Protein AF-A0A7S2GXS0-F1 (afdb_monomer_lite)

Secondary structure (DSSP, 8-state):
--HHHHHHHHHHHHHHHHHHHH--S----GGGPPPPHHHHHHHHHHHS-----SHHHHHHHHHHHHHHHHHHHIIIIIHHHHHTT-SEEEEEHHHHHHH-TT--HHHHHHHHHHTT-EEEEEEETTTTEEEEEEE-

Radius of gyration: 22.71 Å; chains: 1; bounding box: 66×36×50 Å

pLDDT: mean 73.05, std 16.82, range [44.81, 92.56]

Structure (mmCIF, N/CA/C/O backbone):
data_AF-A0A7S2GXS0-F1
#
_entry.id   AF-A0A7S2GXS0-F1
#
loop_
_atom_site.group_PDB
_atom_site.id
_atom_site.type_symbol
_atom_site.label_atom_id
_atom_site.label_alt_id
_atom_site.label_comp_id
_atom_site.label_asym_id
_atom_site.label_entity_id
_atom_site.label_seq_id
_atom_site.pdbx_PDB_ins_code
_atom_site.Cartn_x
_atom_site.Cartn_y
_atom_site.Cartn_z
_atom_site.occupancy
_atom_site.B_iso_or_equiv
_atom_site.auth_seq_id
_atom_site.auth_comp_id
_atom_site.auth_asym_id
_atom_site.auth_atom_id
_atom_site.pdbx_PDB_model_num
ATOM 1 N N . MET A 1 1 ? 45.671 -7.787 -20.077 1.00 49.06 1 MET A N 1
ATOM 2 C CA . MET A 1 1 ? 46.077 -6.753 -19.098 1.00 49.06 1 MET A CA 1
ATOM 3 C C . MET A 1 1 ? 45.433 -5.426 -19.503 1.00 49.06 1 MET A C 1
ATOM 5 O O . MET A 1 1 ? 45.945 -4.773 -20.391 1.00 49.06 1 MET A O 1
ATOM 9 N N 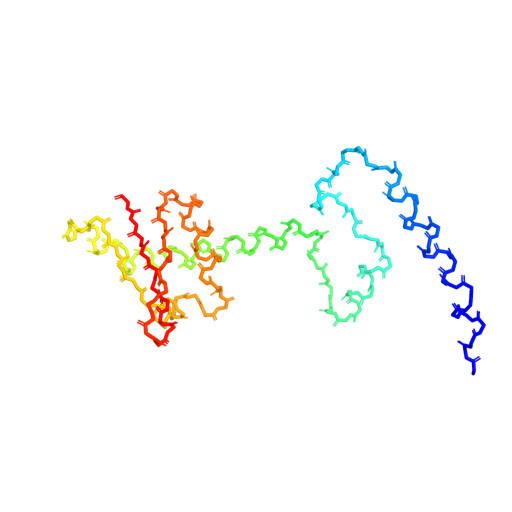. ASN A 1 2 ? 44.297 -5.048 -18.902 1.00 52.25 2 ASN A N 1
ATOM 10 C CA . ASN A 1 2 ? 43.536 -3.821 -19.225 1.00 52.25 2 ASN A CA 1
ATOM 11 C C . ASN A 1 2 ? 43.750 -2.731 -18.157 1.00 52.25 2 ASN A C 1
ATOM 13 O O . ASN A 1 2 ? 42.796 -2.235 -17.564 1.00 52.25 2 ASN A O 1
ATOM 17 N N . ARG A 1 3 ? 45.009 -2.407 -17.837 1.00 52.06 3 ARG A N 1
ATOM 18 C CA . ARG A 1 3 ? 45.338 -1.344 -16.864 1.00 52.06 3 ARG A CA 1
ATOM 19 C C . ARG A 1 3 ? 45.400 0.049 -17.501 1.00 52.06 3 ARG A C 1
ATOM 21 O O . ARG A 1 3 ? 45.191 1.039 -16.805 1.00 52.06 3 ARG A O 1
ATOM 28 N N . ASP A 1 4 ? 45.610 0.124 -18.812 1.00 52.75 4 ASP A N 1
ATOM 29 C CA . ASP A 1 4 ? 45.684 1.404 -19.523 1.00 52.75 4 ASP A CA 1
ATOM 30 C C . ASP A 1 4 ? 44.297 1.994 -19.817 1.00 52.75 4 ASP A C 1
ATOM 32 O O . ASP A 1 4 ? 44.103 3.205 -19.723 1.00 52.75 4 ASP A O 1
ATOM 36 N N . LEU A 1 5 ? 43.288 1.141 -20.039 1.00 52.50 5 LEU A N 1
ATOM 37 C CA . LEU A 1 5 ? 41.898 1.570 -20.245 1.00 52.50 5 LEU A CA 1
ATOM 38 C C . LEU A 1 5 ? 41.291 2.216 -18.989 1.00 52.50 5 LEU A C 1
ATOM 40 O O . LEU A 1 5 ? 40.592 3.223 -19.081 1.00 52.50 5 LEU A O 1
ATOM 44 N N . THR A 1 6 ? 41.593 1.694 -17.799 1.00 54.91 6 THR A N 1
ATOM 45 C CA . THR A 1 6 ? 41.134 2.284 -16.531 1.00 54.91 6 THR A CA 1
ATOM 46 C C . THR A 1 6 ? 41.828 3.610 -16.219 1.00 54.91 6 THR A C 1
ATOM 48 O O . THR A 1 6 ? 41.183 4.508 -15.681 1.00 54.91 6 THR A O 1
ATOM 51 N N . ARG A 1 7 ? 43.096 3.795 -16.618 1.00 55.28 7 ARG A N 1
ATOM 52 C CA . ARG A 1 7 ? 43.809 5.077 -16.462 1.00 55.28 7 ARG A CA 1
ATOM 53 C C . ARG A 1 7 ? 43.232 6.202 -17.326 1.00 55.28 7 ARG A C 1
ATOM 55 O O . ARG A 1 7 ? 43.244 7.347 -16.884 1.00 55.28 7 ARG A O 1
ATOM 62 N N . ALA A 1 8 ? 42.692 5.886 -18.502 1.00 58.59 8 ALA A N 1
ATOM 63 C CA . ALA A 1 8 ? 42.067 6.873 -19.385 1.00 58.59 8 ALA A CA 1
ATOM 64 C C . ALA A 1 8 ? 40.623 7.240 -18.977 1.00 58.59 8 ALA A C 1
ATOM 66 O O . ALA A 1 8 ? 40.186 8.370 -19.188 1.00 58.59 8 ALA A O 1
ATOM 67 N N . LEU A 1 9 ? 39.879 6.309 -18.368 1.00 55.28 9 LEU A N 1
ATOM 68 C CA . LEU A 1 9 ? 38.458 6.499 -18.033 1.00 55.28 9 LEU A CA 1
ATOM 69 C C . LEU A 1 9 ? 38.219 7.341 -16.769 1.00 55.28 9 LEU A C 1
ATOM 71 O O . LEU A 1 9 ? 37.225 8.065 -16.686 1.00 55.28 9 LEU A O 1
ATOM 75 N N . ILE A 1 10 ? 39.122 7.276 -15.788 1.00 57.91 10 ILE A N 1
ATOM 76 C CA . ILE A 1 10 ? 38.951 7.957 -14.493 1.00 57.91 10 ILE A CA 1
ATOM 77 C C . ILE A 1 10 ? 38.952 9.499 -14.631 1.00 57.91 10 ILE A C 1
ATOM 79 O O . ILE A 1 10 ? 38.071 10.141 -14.048 1.00 57.91 10 ILE A O 1
ATOM 83 N N . PRO A 1 11 ? 39.843 10.128 -15.427 1.00 59.41 11 PRO A N 1
ATOM 84 C CA . PRO A 1 11 ? 39.815 11.578 -15.634 1.00 59.41 11 PRO A CA 1
ATOM 85 C C . PRO A 1 11 ? 38.573 12.063 -16.401 1.00 59.41 11 PRO A C 1
ATOM 87 O O . PRO A 1 11 ? 38.018 13.110 -16.062 1.00 59.41 11 PRO A O 1
ATOM 90 N N . LEU A 1 12 ? 38.092 11.287 -17.382 1.00 56.69 12 LEU A N 1
ATOM 91 C CA . LEU A 1 12 ? 36.915 11.629 -18.196 1.00 56.69 12 LEU A CA 1
ATOM 92 C C . LEU A 1 12 ? 35.619 11.616 -17.375 1.00 56.69 12 LEU A C 1
ATOM 94 O O . LEU A 1 12 ? 34.811 12.541 -17.470 1.00 56.69 12 LEU A O 1
ATOM 98 N N . LEU A 1 13 ? 35.447 10.616 -16.506 1.00 57.03 13 LEU A N 1
ATOM 99 C CA . LEU A 1 13 ? 34.309 10.554 -15.583 1.00 57.03 13 LEU A CA 1
ATOM 100 C C . LEU A 1 13 ? 34.337 11.705 -14.566 1.00 57.03 13 LEU A C 1
ATOM 102 O O . LEU A 1 13 ? 33.290 12.267 -14.237 1.00 57.03 13 LEU A O 1
ATOM 106 N N . SER A 1 14 ? 35.530 12.102 -14.112 1.00 57.53 14 SER A N 1
ATOM 107 C CA . SER A 1 14 ? 35.706 13.221 -13.181 1.00 57.53 14 SER A CA 1
ATOM 108 C C . SER A 1 14 ? 35.374 14.576 -13.823 1.00 57.53 14 SER A C 1
ATOM 110 O O . SER A 1 14 ? 34.633 15.376 -13.242 1.00 57.53 14 SER A O 1
ATOM 112 N N . GLN A 1 15 ? 35.824 14.817 -15.061 1.00 57.16 15 GLN A N 1
ATOM 113 C CA . GLN A 1 15 ? 35.466 16.027 -15.811 1.00 57.16 15 GLN A CA 1
ATOM 114 C C . GLN A 1 15 ? 33.964 16.102 -16.103 1.00 57.16 15 GLN A C 1
ATOM 116 O O . GLN A 1 15 ? 33.360 17.160 -15.914 1.00 57.16 15 GLN A O 1
ATOM 121 N N . HIS A 1 16 ? 33.333 14.987 -16.481 1.00 51.91 16 HIS A N 1
ATOM 122 C CA . HIS A 1 16 ? 31.896 14.964 -16.751 1.00 51.91 16 HIS A CA 1
ATOM 123 C C . HIS A 1 16 ? 31.067 15.236 -15.481 1.00 51.91 16 HIS A C 1
ATOM 125 O O . HIS A 1 16 ? 30.096 15.993 -15.519 1.00 51.91 16 HIS A O 1
ATOM 131 N N . GLN A 1 17 ? 31.481 14.717 -14.317 1.00 57.34 17 GLN A N 1
ATOM 132 C CA . GLN A 1 17 ? 30.812 15.028 -13.046 1.00 57.34 17 GLN A CA 1
ATOM 133 C C . GLN A 1 17 ? 30.994 16.485 -12.594 1.00 57.34 17 GLN A C 1
ATOM 135 O O . GLN A 1 17 ? 30.077 17.065 -12.004 1.00 57.34 17 GLN A O 1
ATOM 140 N N . LEU A 1 18 ? 32.137 17.112 -12.887 1.00 54.69 18 LEU A N 1
ATOM 141 C CA . LEU A 1 18 ? 32.364 18.530 -12.585 1.00 54.69 18 LEU A CA 1
ATOM 142 C C . LEU A 1 18 ? 31.510 19.462 -13.458 1.00 54.69 18 LEU A C 1
ATOM 144 O O . LEU A 1 18 ? 30.992 20.462 -12.952 1.00 54.69 18 LEU A O 1
ATOM 148 N N . VAL A 1 19 ? 31.295 19.116 -14.732 1.00 55.06 19 VAL A N 1
ATOM 149 C CA . VAL A 1 19 ? 30.372 19.844 -15.623 1.00 55.06 19 VAL A CA 1
ATOM 150 C C . VAL A 1 19 ? 28.928 19.742 -15.119 1.00 55.06 19 VAL A C 1
ATOM 152 O O . VAL A 1 19 ? 28.224 20.752 -15.059 1.00 55.06 19 VAL A O 1
ATOM 155 N N . LEU A 1 20 ? 28.508 18.559 -14.661 1.00 51.31 20 LEU A N 1
ATOM 156 C CA . LEU A 1 20 ? 27.174 18.351 -14.086 1.00 51.31 20 LEU A CA 1
ATOM 157 C C . LEU A 1 20 ? 26.981 19.090 -12.750 1.00 51.31 20 LEU A C 1
ATOM 159 O O . LEU A 1 20 ? 25.889 19.574 -12.465 1.00 51.31 20 LEU A O 1
ATOM 163 N N . ARG A 1 21 ? 28.040 19.258 -11.945 1.00 50.53 21 ARG A N 1
ATOM 164 C CA . ARG A 1 21 ? 27.972 19.994 -10.669 1.00 50.53 21 ARG A CA 1
ATOM 165 C C . ARG A 1 21 ? 27.937 21.516 -10.818 1.00 50.53 21 ARG A C 1
ATOM 167 O O . ARG A 1 21 ? 27.342 22.177 -9.966 1.00 50.53 21 ARG A O 1
ATOM 174 N N . LYS A 1 22 ? 28.533 22.087 -11.874 1.00 48.91 22 LYS A N 1
ATOM 175 C CA . LYS A 1 22 ? 28.487 23.543 -12.125 1.00 48.91 22 LYS A CA 1
ATOM 176 C C . LYS A 1 22 ? 27.156 24.022 -12.711 1.00 48.91 22 LYS A C 1
ATOM 178 O O . LYS A 1 22 ? 26.831 25.196 -12.571 1.00 48.91 22 LYS A O 1
ATOM 183 N N . ARG A 1 23 ? 26.335 23.133 -13.279 1.00 46.22 23 ARG A N 1
ATOM 184 C CA . ARG A 1 23 ? 24.963 23.446 -13.718 1.00 46.22 23 ARG A CA 1
ATOM 185 C C . ARG A 1 23 ? 23.931 23.152 -12.623 1.00 46.22 23 ARG A C 1
ATOM 187 O O . ARG A 1 23 ? 22.935 22.477 -12.841 1.00 46.22 23 ARG A O 1
ATOM 194 N N . LYS A 1 24 ? 24.137 23.709 -11.425 1.00 46.22 24 LYS A N 1
ATOM 195 C CA . LYS A 1 24 ? 23.057 23.881 -10.440 1.00 46.22 24 LYS A CA 1
ATOM 196 C C . LYS A 1 24 ? 22.161 25.046 -10.873 1.00 46.22 24 LYS A C 1
ATOM 198 O O . LYS A 1 24 ? 22.271 26.144 -10.342 1.00 46.22 24 LYS A O 1
ATOM 203 N N . ARG A 1 25 ? 21.276 24.811 -11.838 1.00 46.84 25 ARG A N 1
ATOM 204 C CA . ARG A 1 25 ? 20.004 25.536 -11.992 1.00 46.84 25 ARG A CA 1
ATOM 205 C C . ARG A 1 25 ? 19.086 24.663 -12.840 1.00 46.84 25 ARG A C 1
ATOM 207 O O . ARG A 1 25 ? 19.509 24.195 -13.889 1.00 46.84 25 ARG A O 1
ATOM 214 N N . SER A 1 26 ? 17.886 24.436 -12.305 1.00 45.09 26 SER A N 1
ATOM 215 C CA . SER A 1 26 ? 16.807 23.567 -12.800 1.00 45.09 26 SER A CA 1
ATOM 216 C C . SER A 1 26 ? 17.199 22.104 -13.013 1.00 45.09 26 SER A C 1
ATOM 218 O O . SER A 1 26 ? 17.754 21.744 -14.043 1.00 45.09 26 SER A O 1
ATOM 220 N N . VAL A 1 27 ? 16.857 21.261 -12.036 1.00 47.91 27 VAL A N 1
ATOM 221 C CA . VAL A 1 27 ? 16.670 19.819 -12.240 1.00 47.91 27 VAL A CA 1
ATOM 222 C C . VAL A 1 27 ? 15.535 19.669 -13.260 1.00 47.91 27 VAL A C 1
ATOM 224 O O . VAL A 1 27 ? 14.416 20.064 -12.932 1.00 47.91 27 VAL A O 1
ATOM 227 N N . PRO A 1 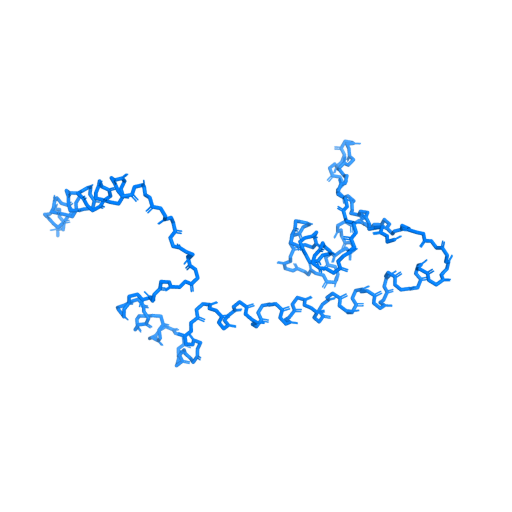28 ? 15.778 19.174 -14.487 1.00 44.81 28 PRO A N 1
ATOM 228 C CA . PRO A 1 28 ? 14.696 18.695 -15.323 1.00 44.81 28 PRO A CA 1
ATOM 229 C C . PRO A 1 28 ? 14.196 17.393 -14.703 1.00 44.81 28 PRO A C 1
ATOM 231 O O . PRO A 1 28 ? 14.985 16.573 -14.226 1.00 44.81 28 PRO A O 1
ATOM 234 N N . ASP A 1 29 ? 12.882 17.251 -14.683 1.00 48.47 29 ASP A N 1
ATOM 235 C CA . ASP A 1 29 ? 12.163 16.068 -14.244 1.00 48.47 29 ASP A CA 1
ATOM 236 C C . ASP A 1 29 ? 12.822 14.797 -14.814 1.00 48.47 29 ASP A C 1
ATOM 238 O O . ASP A 1 29 ? 12.958 14.635 -16.029 1.00 48.47 29 ASP A O 1
ATOM 242 N N . ALA A 1 30 ? 13.287 13.899 -13.942 1.00 53.03 30 ALA A N 1
ATOM 243 C CA . ALA A 1 30 ? 14.000 12.681 -14.341 1.00 53.03 30 ALA A CA 1
ATOM 244 C C . ALA A 1 30 ? 13.143 11.753 -15.232 1.00 53.03 30 ALA A C 1
ATOM 246 O O . ALA A 1 30 ? 13.663 10.811 -15.826 1.00 53.03 30 ALA A O 1
ATOM 247 N N . ALA A 1 31 ? 11.843 12.037 -15.349 1.00 52.12 31 ALA A N 1
ATOM 248 C CA . ALA A 1 31 ? 10.892 11.356 -16.214 1.00 52.12 31 ALA A CA 1
ATOM 249 C C . ALA A 1 31 ? 10.998 11.720 -17.711 1.00 52.12 31 ALA A C 1
ATOM 251 O O . ALA A 1 31 ? 10.418 11.011 -18.531 1.00 52.12 31 ALA A O 1
ATOM 252 N N . SER A 1 32 ? 11.711 12.791 -18.091 1.00 48.88 32 SER A N 1
ATOM 253 C CA . SER A 1 32 ? 11.750 13.286 -19.480 1.00 48.88 32 SER A CA 1
ATOM 254 C C . SER A 1 32 ? 13.105 13.141 -20.178 1.00 48.88 32 SER A C 1
ATOM 256 O O . SER A 1 32 ? 13.291 13.689 -21.265 1.00 48.88 32 SER A O 1
ATOM 258 N N . VAL A 1 33 ? 14.078 12.460 -19.567 1.00 59.22 33 VAL A N 1
ATOM 259 C CA . VAL A 1 33 ? 15.390 12.248 -20.193 1.00 59.22 33 VAL A CA 1
ATOM 260 C C . VAL A 1 33 ? 15.313 11.003 -21.083 1.00 59.22 33 VAL A C 1
ATOM 262 O O . VAL A 1 33 ? 15.089 9.910 -20.557 1.00 59.22 33 VAL A O 1
ATOM 265 N N . PRO A 1 34 ? 15.484 11.126 -22.414 1.00 55.28 34 PRO A N 1
ATOM 266 C CA . PRO A 1 34 ? 15.510 9.968 -23.296 1.00 55.28 34 PRO A CA 1
ATOM 267 C C . PRO A 1 34 ? 16.675 9.057 -22.902 1.00 55.28 34 PRO A C 1
ATOM 269 O O . PRO A 1 34 ? 17.807 9.514 -22.712 1.00 55.28 34 PRO A O 1
ATOM 272 N N . ILE A 1 35 ? 16.385 7.765 -22.747 1.00 57.19 35 ILE A N 1
ATOM 273 C CA . ILE A 1 35 ? 17.398 6.758 -22.432 1.00 57.19 35 ILE A CA 1
ATOM 274 C C . ILE A 1 35 ? 18.411 6.754 -23.589 1.00 57.19 35 ILE A C 1
ATOM 276 O O . ILE A 1 35 ? 17.997 6.671 -24.747 1.00 57.19 35 ILE A O 1
ATOM 280 N N . PRO A 1 36 ? 19.726 6.853 -23.320 1.00 65.00 36 PRO A N 1
ATOM 281 C CA . PRO A 1 36 ? 20.739 6.781 -24.365 1.00 65.00 36 PRO A CA 1
ATOM 282 C C . PRO A 1 36 ? 20.573 5.501 -25.192 1.00 65.00 36 PRO A C 1
ATOM 284 O O . PRO A 1 36 ? 20.467 4.416 -24.620 1.00 65.00 36 PRO A O 1
ATOM 287 N N . ALA A 1 37 ? 20.577 5.626 -26.523 1.00 57.62 37 ALA A N 1
ATOM 288 C CA . ALA A 1 37 ? 20.257 4.540 -27.459 1.00 57.62 37 ALA A CA 1
ATOM 289 C C . ALA A 1 37 ? 21.029 3.233 -27.183 1.00 57.62 37 ALA A C 1
ATOM 291 O O . ALA A 1 37 ? 20.448 2.153 -27.189 1.00 57.62 37 ALA A O 1
ATOM 292 N N . LEU A 1 38 ? 22.305 3.345 -26.801 1.00 57.34 38 LEU A N 1
ATOM 293 C CA . LEU A 1 38 ? 23.180 2.221 -26.436 1.00 57.34 38 LEU A CA 1
ATOM 294 C C . LEU A 1 38 ? 22.696 1.391 -25.234 1.00 57.34 38 LEU A C 1
ATOM 296 O O . LEU A 1 38 ? 23.018 0.209 -25.124 1.00 57.34 38 LEU A O 1
ATOM 300 N N . VAL A 1 39 ? 21.952 1.998 -24.307 1.00 57.16 39 VAL A N 1
ATOM 301 C CA . VAL A 1 39 ? 21.391 1.302 -23.138 1.00 57.16 39 VAL A CA 1
ATOM 302 C C . VAL A 1 39 ? 20.087 0.601 -23.518 1.00 57.16 39 VAL A C 1
ATOM 304 O O . VAL A 1 39 ? 19.858 -0.524 -23.085 1.00 57.16 39 VAL A O 1
ATOM 307 N N . ALA A 1 40 ? 19.261 1.223 -24.363 1.00 53.16 40 ALA A N 1
ATOM 308 C CA . ALA A 1 40 ? 18.015 0.633 -24.852 1.00 53.16 40 ALA A CA 1
ATOM 309 C C . ALA A 1 40 ? 18.262 -0.601 -25.742 1.00 53.16 40 ALA A C 1
ATOM 311 O O . ALA A 1 40 ? 17.558 -1.605 -25.622 1.00 53.16 40 ALA A O 1
ATOM 312 N N . GLU A 1 41 ? 19.304 -0.558 -26.575 1.00 54.84 41 GLU A N 1
ATOM 313 C CA . GLU A 1 41 ? 19.695 -1.655 -27.466 1.00 54.84 41 GLU A CA 1
ATOM 314 C C . GLU A 1 41 ? 20.158 -2.892 -26.673 1.00 54.84 41 GLU A C 1
ATOM 316 O O . GLU A 1 41 ? 19.632 -3.987 -26.865 1.00 54.84 41 GLU A O 1
ATOM 321 N N . ARG A 1 42 ? 21.023 -2.705 -25.664 1.00 56.75 42 ARG A N 1
ATOM 322 C CA . ARG A 1 42 ? 21.486 -3.801 -24.789 1.00 56.75 42 ARG A CA 1
ATOM 323 C C . ARG A 1 42 ? 20.393 -4.407 -23.911 1.00 56.75 42 ARG A C 1
ATOM 325 O O . ARG A 1 42 ? 20.449 -5.590 -23.591 1.00 56.75 42 ARG A O 1
ATOM 332 N N . VAL A 1 43 ? 19.414 -3.609 -23.486 1.00 54.28 43 VAL A N 1
ATOM 333 C CA . VAL A 1 43 ? 18.271 -4.107 -22.703 1.00 54.28 43 VAL A CA 1
ATOM 334 C C . VAL A 1 43 ? 17.306 -4.897 -23.597 1.00 54.28 43 VAL A C 1
ATOM 336 O O . VAL A 1 43 ? 16.728 -5.881 -23.142 1.00 54.28 43 VAL A O 1
ATOM 339 N N . SER A 1 44 ? 17.176 -4.518 -24.871 1.00 52.94 44 SER A N 1
ATOM 340 C CA . SER A 1 44 ? 16.354 -5.230 -25.860 1.00 52.94 44 SER A CA 1
ATOM 341 C C . SER A 1 44 ? 16.956 -6.580 -26.265 1.00 52.94 44 SER A C 1
ATOM 343 O O . SER A 1 44 ? 16.221 -7.553 -26.413 1.00 52.94 44 SER A O 1
ATOM 345 N N . GLU A 1 45 ? 18.287 -6.671 -26.362 1.00 53.53 45 GLU A N 1
ATOM 346 C CA . GLU A 1 45 ? 19.016 -7.932 -26.586 1.00 53.53 45 GLU A CA 1
ATOM 347 C C . GLU A 1 45 ? 18.797 -8.958 -25.462 1.00 53.53 45 GLU A C 1
ATOM 349 O O . GLU A 1 45 ? 18.791 -10.162 -25.709 1.00 53.53 45 GLU A O 1
ATOM 354 N N . PHE A 1 46 ? 18.594 -8.492 -24.224 1.00 52.16 46 PHE A N 1
ATOM 355 C CA . PHE A 1 46 ? 18.460 -9.361 -23.051 1.00 52.16 46 PHE A CA 1
ATOM 356 C C . PHE A 1 46 ? 17.016 -9.770 -22.725 1.00 52.16 46 PHE A C 1
ATOM 358 O O . PHE A 1 46 ? 16.815 -10.783 -22.056 1.00 52.16 46 PHE A O 1
ATOM 365 N N . LEU A 1 47 ? 16.016 -8.985 -23.144 1.00 53.72 47 LEU A N 1
ATOM 366 C CA . LEU A 1 47 ? 14.617 -9.147 -22.715 1.00 53.72 47 LEU A CA 1
ATOM 367 C C . LEU A 1 47 ? 13.638 -9.523 -23.841 1.00 53.72 47 LEU A C 1
ATOM 369 O O . LEU A 1 47 ? 12.470 -9.778 -23.550 1.00 53.72 47 LEU A O 1
ATOM 373 N N . GLY A 1 48 ? 14.089 -9.591 -25.100 1.00 46.28 48 GLY A N 1
ATOM 374 C CA . GLY A 1 48 ? 13.184 -9.631 -26.254 1.00 46.28 48 GLY A CA 1
ATOM 375 C C . GLY A 1 48 ? 12.548 -8.256 -26.495 1.00 46.28 48 GLY A C 1
ATOM 376 O O . GLY A 1 48 ? 12.634 -7.388 -25.627 1.00 46.28 48 GLY A O 1
ATOM 377 N N . HIS A 1 49 ? 11.974 -8.030 -27.687 1.00 45.16 49 HIS A N 1
ATOM 378 C CA . HIS A 1 49 ? 11.444 -6.728 -28.128 1.00 45.16 49 HIS A CA 1
ATOM 379 C C . HIS A 1 49 ? 10.777 -5.941 -26.994 1.00 45.16 49 HIS A C 1
ATOM 381 O O . HIS A 1 49 ? 9.698 -6.281 -26.509 1.00 45.16 49 HIS A O 1
ATOM 387 N N . ASN A 1 50 ? 11.472 -4.896 -26.552 1.00 48.12 50 ASN A N 1
ATOM 388 C CA . ASN A 1 50 ? 11.051 -4.077 -25.437 1.00 48.12 50 ASN A CA 1
ATOM 389 C C . ASN A 1 50 ? 10.121 -2.986 -25.975 1.00 48.12 50 ASN A C 1
ATOM 391 O O . ASN A 1 50 ? 10.550 -1.870 -26.244 1.00 48.12 50 ASN A O 1
ATOM 395 N N . ASP A 1 51 ? 8.845 -3.331 -26.149 1.00 54.56 51 ASP A N 1
ATOM 396 C CA . ASP A 1 51 ? 7.776 -2.405 -26.567 1.00 54.56 51 ASP A CA 1
ATOM 397 C C . ASP A 1 51 ? 7.414 -1.364 -25.485 1.00 54.56 51 ASP A C 1
ATOM 399 O O . ASP A 1 51 ? 6.459 -0.604 -25.629 1.00 54.56 51 ASP A O 1
ATOM 403 N N . LEU A 1 52 ? 8.161 -1.306 -24.377 1.00 55.09 52 LEU A N 1
ATOM 404 C CA . LEU A 1 52 ? 8.015 -0.275 -23.352 1.00 55.09 52 LEU A CA 1
ATOM 405 C C . LEU A 1 52 ? 8.830 0.945 -23.788 1.00 55.09 52 LEU A C 1
ATOM 407 O O . LEU A 1 52 ? 9.985 1.126 -23.395 1.00 55.09 52 LEU A O 1
ATOM 411 N N . ALA A 1 53 ? 8.222 1.781 -24.625 1.00 56.97 53 ALA A N 1
ATOM 412 C CA . ALA A 1 53 ? 8.887 2.859 -25.346 1.00 56.97 53 ALA A CA 1
ATOM 413 C C . ALA A 1 53 ? 9.470 3.948 -24.425 1.00 56.97 53 ALA A C 1
ATOM 415 O O . ALA A 1 53 ? 10.349 4.703 -24.837 1.00 56.97 53 ALA A O 1
ATOM 416 N N . THR A 1 54 ? 9.023 4.054 -23.167 1.00 60.03 54 THR A N 1
ATOM 417 C CA . THR A 1 54 ? 9.575 5.002 -22.182 1.00 60.03 54 THR A CA 1
ATOM 418 C C . THR A 1 54 ? 9.305 4.580 -20.735 1.00 60.03 54 THR A C 1
ATOM 420 O O . THR A 1 54 ? 8.307 3.932 -20.423 1.00 60.03 54 THR A O 1
ATOM 423 N N . GLY A 1 55 ? 10.136 5.050 -19.793 1.00 65.12 55 GLY A N 1
ATOM 424 C CA . GLY A 1 55 ? 9.894 4.884 -18.348 1.00 65.12 55 GLY A CA 1
ATOM 425 C C . GLY A 1 55 ? 8.533 5.428 -17.870 1.00 65.12 55 GLY A C 1
ATOM 426 O O . GLY A 1 55 ? 8.002 4.973 -16.854 1.00 65.12 55 GLY A O 1
ATOM 427 N N . ALA A 1 56 ? 7.920 6.338 -18.633 1.00 70.00 56 ALA A N 1
ATOM 428 C CA . ALA A 1 56 ? 6.566 6.833 -18.399 1.00 70.00 56 ALA A CA 1
ATOM 429 C C . ALA A 1 56 ? 5.487 5.745 -18.575 1.00 70.00 56 ALA A C 1
ATOM 431 O O . ALA A 1 56 ? 4.519 5.709 -17.815 1.00 70.00 56 ALA A O 1
ATOM 432 N N . GLU A 1 57 ? 5.643 4.830 -19.533 1.00 72.88 57 GLU A N 1
ATOM 433 C CA . GLU A 1 57 ? 4.676 3.750 -19.775 1.00 72.88 57 GLU A CA 1
ATOM 434 C C . GLU A 1 57 ? 4.744 2.681 -18.687 1.00 72.88 57 GLU A C 1
ATOM 436 O O . GLU A 1 57 ? 3.714 2.279 -18.144 1.00 72.88 57 GLU A O 1
ATOM 441 N N . LEU A 1 58 ? 5.959 2.313 -18.276 1.00 74.88 58 LEU A N 1
ATOM 442 C CA . LEU A 1 58 ? 6.192 1.465 -17.106 1.00 74.88 58 LEU A CA 1
ATOM 443 C C . LEU A 1 58 ? 5.562 2.053 -15.840 1.00 74.88 58 LEU A C 1
ATOM 445 O O . LEU A 1 58 ? 4.948 1.331 -15.051 1.00 74.88 58 LEU A O 1
ATOM 449 N N . THR A 1 59 ? 5.662 3.373 -15.669 1.00 76.50 59 THR A N 1
ATOM 450 C CA . THR A 1 59 ? 5.039 4.075 -14.542 1.00 76.50 59 THR A CA 1
ATOM 451 C C . THR A 1 59 ? 3.515 3.972 -14.604 1.00 76.50 59 THR A C 1
ATOM 453 O O . THR A 1 59 ? 2.901 3.586 -13.612 1.00 76.50 59 THR A O 1
ATOM 456 N N . LYS A 1 60 ? 2.896 4.182 -15.774 1.00 79.50 60 LYS A N 1
ATOM 457 C CA . LYS A 1 60 ? 1.440 4.024 -15.950 1.00 79.50 60 LYS A CA 1
ATOM 458 C C . LYS A 1 60 ? 0.959 2.598 -15.677 1.00 79.50 60 LYS A C 1
ATOM 460 O O . LYS A 1 60 ? -0.085 2.410 -15.055 1.00 79.50 60 LYS A O 1
ATOM 465 N N . ILE A 1 61 ? 1.697 1.584 -16.134 1.00 81.06 61 ILE A N 1
ATOM 466 C CA . ILE A 1 61 ? 1.356 0.175 -15.881 1.00 81.06 61 ILE A CA 1
ATOM 467 C C . ILE A 1 61 ? 1.443 -0.122 -14.381 1.00 81.06 61 ILE A C 1
ATOM 469 O O . ILE A 1 61 ? 0.517 -0.708 -13.815 1.00 81.06 61 ILE A O 1
ATOM 473 N N . LYS A 1 62 ? 2.513 0.338 -13.720 1.00 83.06 62 LYS A N 1
ATOM 474 C CA . LYS A 1 62 ? 2.678 0.223 -12.265 1.00 83.06 62 LYS A CA 1
ATOM 475 C C . LYS A 1 62 ? 1.518 0.883 -11.521 1.00 83.06 62 LYS A C 1
ATOM 477 O O . LYS A 1 62 ? 0.959 0.271 -10.615 1.00 83.06 62 LYS A O 1
ATOM 482 N N . GLU A 1 63 ? 1.139 2.100 -11.900 1.00 85.56 63 GLU A N 1
ATOM 483 C CA . GLU A 1 63 ? 0.031 2.832 -11.279 1.00 85.56 63 GLU A CA 1
ATOM 484 C C . GLU A 1 63 ? -1.303 2.108 -11.447 1.00 85.56 63 GLU A C 1
ATOM 486 O O . GLU A 1 63 ? -2.018 1.924 -10.465 1.00 85.56 63 GLU A O 1
ATOM 491 N N . ARG A 1 64 ? -1.611 1.609 -12.650 1.00 86.94 64 ARG A N 1
ATOM 492 C CA . ARG A 1 64 ? -2.826 0.812 -12.885 1.00 86.94 64 ARG A CA 1
ATOM 493 C C . ARG A 1 64 ? -2.865 -0.443 -12.017 1.00 86.94 64 ARG A C 1
ATOM 495 O O . ARG A 1 64 ? -3.905 -0.751 -11.438 1.00 86.94 64 ARG A O 1
ATOM 502 N N . ALA A 1 65 ? -1.745 -1.154 -11.896 1.00 87.38 65 ALA A N 1
ATOM 503 C CA . ALA A 1 65 ? -1.661 -2.335 -11.042 1.00 87.38 65 ALA A CA 1
ATOM 504 C C . ALA A 1 65 ? -1.850 -1.980 -9.555 1.00 87.38 65 ALA A C 1
ATOM 506 O O . ALA A 1 65 ? -2.580 -2.671 -8.842 1.00 87.38 65 ALA A O 1
ATOM 507 N N . GLN A 1 66 ? -1.235 -0.886 -9.090 1.00 87.94 66 GLN A N 1
ATOM 508 C CA . GLN A 1 66 ? -1.418 -0.383 -7.724 1.00 87.94 66 GLN A CA 1
ATOM 509 C C . GLN A 1 66 ? -2.876 -0.000 -7.448 1.00 87.94 66 GLN A C 1
ATOM 511 O O . GLN A 1 66 ? -3.402 -0.340 -6.390 1.00 87.94 66 GLN A O 1
ATOM 516 N N . ASP A 1 67 ? -3.538 0.646 -8.404 1.00 88.38 67 ASP A N 1
ATOM 517 C CA . ASP A 1 67 ? -4.937 1.050 -8.291 1.00 88.38 67 ASP A CA 1
ATOM 518 C C . ASP A 1 67 ? -5.884 -0.149 -8.183 1.00 88.38 67 ASP A C 1
ATOM 520 O O . ASP A 1 67 ? -6.760 -0.158 -7.319 1.00 88.38 67 ASP A O 1
ATOM 524 N N . GLN A 1 68 ? -5.668 -1.201 -8.977 1.00 89.94 68 GLN A N 1
ATOM 525 C CA . GLN A 1 68 ? -6.459 -2.433 -8.882 1.00 89.94 68 GLN A CA 1
ATOM 526 C C . GLN A 1 68 ? -6.268 -3.151 -7.539 1.00 89.94 68 GLN A C 1
ATOM 528 O O . GLN A 1 68 ? -7.228 -3.663 -6.956 1.00 89.94 68 GLN A O 1
ATOM 533 N N . LEU A 1 69 ? -5.033 -3.204 -7.028 1.00 89.50 69 LEU A N 1
ATOM 534 C CA . LEU A 1 69 ? -4.761 -3.770 -5.703 1.00 89.50 69 LEU A CA 1
ATOM 535 C C . LEU A 1 69 ? -5.430 -2.942 -4.604 1.00 89.50 69 LEU A C 1
ATOM 537 O O . LEU A 1 69 ? -6.029 -3.503 -3.683 1.00 89.50 69 LEU A O 1
ATOM 541 N N . TRP A 1 70 ? -5.371 -1.614 -4.724 1.00 91.50 70 TRP A N 1
ATOM 542 C CA . TRP A 1 70 ? -6.033 -0.706 -3.798 1.00 91.50 70 TRP A CA 1
ATOM 543 C C . TRP A 1 70 ? -7.543 -0.904 -3.783 1.00 91.50 70 TRP A C 1
ATOM 545 O O . TRP A 1 70 ? -8.131 -0.967 -2.710 1.00 91.50 70 TRP A O 1
ATOM 555 N N . GLU A 1 71 ? -8.175 -1.034 -4.945 1.00 92.38 71 GLU A N 1
ATOM 556 C CA . GLU A 1 71 ? -9.619 -1.230 -5.047 1.00 92.38 71 GLU A CA 1
ATOM 557 C C . GLU A 1 71 ? -10.067 -2.531 -4.370 1.00 92.38 71 GLU A C 1
ATOM 559 O O . GLU A 1 71 ? -10.997 -2.518 -3.560 1.00 92.38 71 GLU A O 1
ATOM 564 N N . LYS A 1 72 ? -9.346 -3.636 -4.604 1.00 92.00 72 LYS A N 1
ATOM 565 C CA . LYS A 1 72 ? -9.600 -4.917 -3.922 1.00 92.00 72 LYS A CA 1
ATOM 566 C C . LYS A 1 72 ? -9.466 -4.786 -2.408 1.00 92.00 72 LYS A C 1
ATOM 568 O O . LYS A 1 72 ? -10.334 -5.241 -1.666 1.00 92.00 72 LYS A O 1
ATOM 573 N N . PHE A 1 73 ? -8.398 -4.140 -1.947 1.00 92.38 73 PHE A N 1
ATOM 574 C CA . PHE A 1 73 ? -8.178 -3.882 -0.528 1.00 92.38 73 PHE A CA 1
ATOM 575 C C . PHE A 1 73 ? -9.276 -2.992 0.075 1.00 92.38 73 PHE A C 1
ATOM 577 O O . PHE A 1 73 ? -9.796 -3.276 1.157 1.00 92.38 73 PHE A O 1
ATOM 584 N N . PHE A 1 74 ? -9.666 -1.933 -0.632 1.00 90.44 74 PHE A N 1
ATOM 585 C CA . PHE A 1 74 ? -10.703 -1.011 -0.196 1.00 90.44 74 PHE A CA 1
ATOM 586 C C . PHE A 1 74 ? -12.045 -1.730 -0.069 1.00 90.44 74 PHE A C 1
ATOM 588 O O . PHE A 1 74 ? -12.670 -1.650 0.986 1.00 90.44 74 PHE A O 1
ATOM 595 N N . ALA A 1 75 ? -12.455 -2.482 -1.091 1.00 92.50 75 ALA A N 1
ATOM 596 C CA . ALA A 1 75 ? -13.708 -3.227 -1.096 1.00 92.50 75 ALA A CA 1
ATOM 597 C C . ALA A 1 75 ? -13.752 -4.325 -0.022 1.00 92.50 75 ALA A C 1
ATOM 599 O O . ALA A 1 75 ? -14.778 -4.486 0.632 1.00 92.50 75 ALA A O 1
ATOM 600 N N . ALA A 1 76 ? -12.650 -5.049 0.194 1.00 92.00 76 ALA A N 1
ATOM 601 C CA . ALA A 1 76 ? -12.610 -6.162 1.141 1.00 92.00 76 ALA A CA 1
ATOM 602 C C . ALA A 1 76 ? -12.445 -5.723 2.605 1.00 92.00 76 ALA A C 1
ATOM 604 O O . ALA A 1 76 ? -12.929 -6.401 3.509 1.00 92.00 76 ALA A O 1
ATOM 605 N N . VAL A 1 77 ? -11.741 -4.615 2.867 1.00 90.69 77 VAL A N 1
ATOM 606 C CA . VAL A 1 77 ? -11.308 -4.262 4.231 1.00 90.69 77 VAL A CA 1
ATOM 607 C C . VAL A 1 77 ? -11.829 -2.909 4.694 1.00 90.69 77 VAL A C 1
ATOM 609 O O . VAL A 1 77 ? -12.353 -2.803 5.806 1.00 90.69 77 VAL A O 1
ATOM 612 N N . LEU A 1 78 ? -11.663 -1.859 3.887 1.00 89.56 78 LEU A N 1
ATOM 613 C CA . LEU A 1 78 ? -12.006 -0.498 4.311 1.00 89.56 78 LEU A CA 1
ATOM 614 C C . LEU A 1 78 ? -13.511 -0.241 4.227 1.00 89.56 78 LEU A C 1
ATOM 616 O O . LEU A 1 78 ? -14.091 0.260 5.188 1.00 89.56 78 LEU A O 1
ATOM 620 N N . ARG A 1 79 ? -14.148 -0.646 3.126 1.00 90.19 79 ARG A N 1
ATOM 621 C CA . ARG A 1 79 ? -15.578 -0.461 2.877 1.00 90.19 79 ARG A CA 1
ATOM 622 C C . ARG A 1 79 ? -16.456 -1.125 3.946 1.00 90.19 79 ARG A C 1
ATOM 624 O O . ARG A 1 79 ? -17.248 -0.396 4.538 1.00 90.19 79 ARG A O 1
ATOM 631 N N . PRO A 1 80 ? -16.272 -2.407 4.321 1.00 92.56 80 PRO A N 1
ATOM 632 C CA . PRO A 1 80 ? -17.105 -3.024 5.356 1.00 92.56 80 PRO A CA 1
ATOM 633 C C . PRO A 1 80 ? -16.931 -2.347 6.720 1.00 92.56 80 PRO A C 1
ATOM 635 O O . PRO A 1 80 ? -17.865 -2.242 7.510 1.00 92.56 80 PRO A O 1
ATOM 638 N N . ARG A 1 81 ? -15.726 -1.836 7.013 1.00 90.19 81 ARG A N 1
ATOM 639 C CA . ARG A 1 81 ? -15.467 -1.089 8.253 1.00 90.19 81 ARG A CA 1
ATOM 640 C C . ARG A 1 81 ? -16.138 0.284 8.245 1.00 90.19 81 ARG A C 1
ATOM 642 O O . ARG A 1 81 ? -16.609 0.710 9.297 1.00 90.19 81 ARG A O 1
ATOM 649 N N . ALA A 1 82 ? -16.172 0.953 7.096 1.00 89.12 82 ALA A N 1
ATOM 650 C CA . ALA A 1 82 ? -16.859 2.226 6.923 1.00 89.12 82 ALA A CA 1
ATOM 651 C C . ALA A 1 82 ? -18.383 2.062 7.025 1.00 89.12 82 ALA A C 1
ATOM 653 O O . ALA A 1 82 ? -19.020 2.829 7.741 1.00 89.12 82 ALA A O 1
ATOM 654 N N . GLU A 1 83 ? -18.943 1.029 6.390 1.00 91.19 83 GLU A N 1
ATOM 655 C CA . GLU A 1 83 ? -20.369 0.674 6.476 1.00 91.19 83 GLU A CA 1
ATOM 656 C C . GLU A 1 83 ? -20.775 0.313 7.914 1.00 91.19 83 GLU A C 1
ATOM 658 O O . GLU A 1 83 ? -21.841 0.705 8.376 1.00 91.19 83 GLU A O 1
ATOM 663 N N . ALA A 1 84 ? -19.876 -0.309 8.685 1.00 91.38 84 ALA A N 1
ATOM 664 C CA . ALA A 1 84 ? -20.053 -0.541 10.121 1.00 91.38 84 ALA A CA 1
ATOM 665 C C . ALA A 1 84 ? -19.890 0.725 10.999 1.00 91.38 84 ALA A C 1
ATOM 667 O O . ALA A 1 84 ? -19.778 0.619 12.222 1.00 91.38 84 ALA A O 1
ATOM 668 N N . GLY A 1 85 ? -19.793 1.919 10.405 1.00 91.44 85 GLY A N 1
ATOM 669 C CA . GLY A 1 85 ? -19.679 3.199 11.113 1.00 91.44 85 GLY A CA 1
ATOM 670 C C . GLY A 1 85 ? -18.306 3.477 11.735 1.00 91.44 85 GLY A C 1
ATOM 671 O O . GLY A 1 85 ? -18.138 4.455 12.471 1.00 91.44 85 GLY A O 1
ATOM 672 N N . ARG A 1 86 ? -17.285 2.653 11.465 1.00 90.38 86 ARG A N 1
ATOM 673 C CA . ARG A 1 86 ? -15.931 2.908 11.975 1.00 90.38 86 ARG A CA 1
ATOM 674 C C . ARG A 1 86 ? -15.268 3.980 11.116 1.00 90.38 86 ARG A C 1
ATOM 676 O O . ARG A 1 86 ? -15.233 3.870 9.903 1.00 90.38 86 ARG A O 1
ATOM 683 N N . ARG A 1 87 ? -14.652 4.979 11.753 1.00 88.88 87 ARG A N 1
ATOM 684 C CA . ARG A 1 87 ? -13.867 6.032 11.065 1.00 88.88 87 ARG A CA 1
ATOM 685 C C . ARG A 1 87 ? -12.397 5.665 10.847 1.00 88.88 87 ARG A C 1
ATOM 687 O O . ARG A 1 87 ? -11.612 6.456 10.330 1.00 88.88 87 ARG A O 1
ATOM 694 N N . ARG A 1 88 ? -11.972 4.513 11.378 1.00 90.38 88 ARG A N 1
ATOM 695 C CA . ARG A 1 88 ? -10.570 4.082 11.382 1.00 90.38 88 ARG A CA 1
ATOM 696 C C . ARG A 1 88 ? -10.454 2.579 11.184 1.00 90.38 88 ARG A C 1
ATOM 698 O O . ARG A 1 88 ? -11.168 1.808 11.826 1.00 90.38 88 ARG A O 1
ATOM 705 N N . ALA A 1 89 ? -9.476 2.165 10.387 1.00 89.31 89 ALA A N 1
ATOM 706 C CA . ALA A 1 89 ? -9.065 0.776 10.246 1.00 89.31 89 ALA A CA 1
ATOM 707 C C . ALA A 1 89 ? -7.603 0.623 10.668 1.00 89.31 89 ALA A C 1
ATOM 709 O O . ALA A 1 89 ? -6.714 1.185 10.040 1.00 89.31 89 ALA A O 1
ATOM 710 N N . LYS A 1 90 ? -7.359 -0.157 11.724 1.00 90.19 90 LYS A N 1
ATOM 711 C CA . LYS A 1 90 ? -6.013 -0.612 12.091 1.00 90.19 90 LYS A CA 1
ATOM 712 C C . LYS A 1 90 ? -5.749 -1.964 11.444 1.00 90.19 90 LYS A C 1
ATOM 714 O O . LYS A 1 90 ? -6.632 -2.829 11.489 1.00 90.19 90 LYS A O 1
ATOM 719 N N . LEU A 1 91 ? -4.579 -2.111 10.840 1.00 88.50 91 LEU A N 1
ATOM 720 C CA . LEU A 1 91 ? -4.119 -3.328 10.185 1.00 88.50 91 LEU A CA 1
ATOM 721 C C . LEU A 1 91 ? -2.655 -3.572 10.535 1.00 88.50 91 LEU A C 1
ATOM 723 O O . LEU A 1 91 ? -1.858 -2.635 10.587 1.00 88.50 91 LEU A O 1
ATOM 727 N N . ASN A 1 92 ? -2.314 -4.834 10.761 1.00 88.12 92 ASN A N 1
ATOM 728 C CA . ASN A 1 92 ? -0.933 -5.258 10.949 1.00 88.12 92 ASN A CA 1
ATOM 729 C C . ASN A 1 92 ? -0.264 -5.401 9.579 1.00 88.12 92 ASN A C 1
ATOM 731 O O . ASN A 1 92 ? -0.931 -5.741 8.598 1.00 88.12 92 ASN A O 1
ATOM 735 N N . ILE A 1 93 ? 1.054 -5.205 9.499 1.00 85.06 93 ILE A N 1
ATOM 736 C CA . ILE A 1 93 ? 1.783 -5.387 8.232 1.00 85.06 93 ILE A CA 1
ATOM 737 C C . ILE A 1 93 ? 1.622 -6.794 7.658 1.00 85.06 93 ILE A C 1
ATOM 739 O O . ILE A 1 93 ? 1.494 -6.939 6.445 1.00 85.06 93 ILE A O 1
ATOM 743 N N . CYS A 1 94 ? 1.567 -7.829 8.497 1.00 85.31 94 CYS A N 1
ATOM 744 C CA . CYS A 1 94 ? 1.361 -9.200 8.026 1.00 85.31 94 CYS A CA 1
ATOM 745 C C . CYS A 1 94 ? 0.036 -9.363 7.263 1.00 85.31 94 CYS A C 1
ATOM 747 O O . CYS A 1 94 ? -0.008 -10.056 6.250 1.00 85.31 94 CYS A O 1
ATOM 749 N N . ASP A 1 95 ? -1.030 -8.689 7.702 1.00 85.88 95 ASP A N 1
ATOM 750 C CA . ASP A 1 95 ? -2.310 -8.696 6.988 1.00 85.88 95 ASP A CA 1
ATOM 751 C C . ASP A 1 95 ? -2.272 -7.804 5.748 1.00 85.88 95 ASP A C 1
ATOM 753 O O . ASP A 1 95 ? -2.878 -8.137 4.733 1.00 85.88 95 ASP A O 1
ATOM 757 N N . LEU A 1 96 ? -1.520 -6.702 5.801 1.00 86.31 96 LEU A N 1
ATOM 758 C CA . LEU A 1 96 ? -1.299 -5.825 4.654 1.00 86.31 96 LEU A CA 1
ATOM 759 C C . LEU A 1 96 ? -0.602 -6.571 3.505 1.00 86.31 96 LEU A C 1
ATOM 761 O O . LEU A 1 96 ? -1.017 -6.448 2.354 1.00 86.31 96 LEU A O 1
ATOM 765 N N . LYS A 1 97 ? 0.391 -7.413 3.825 1.00 87.56 97 LYS A N 1
ATOM 766 C CA . LYS A 1 97 ? 1.131 -8.240 2.857 1.00 87.56 97 LYS A CA 1
ATOM 767 C C . LYS A 1 97 ? 0.248 -9.229 2.092 1.00 87.56 97 LYS A C 1
ATOM 769 O O . LYS A 1 97 ? 0.607 -9.604 0.982 1.00 87.56 97 LYS A O 1
ATOM 774 N N . LYS A 1 98 ? -0.918 -9.618 2.627 1.00 89.00 98 LYS A N 1
ATOM 775 C CA . LYS A 1 98 ? -1.887 -10.471 1.906 1.00 89.00 98 LYS A CA 1
ATOM 776 C C . LYS A 1 98 ? -2.469 -9.766 0.678 1.00 89.00 98 LYS A C 1
ATOM 778 O O . LYS A 1 98 ? -2.742 -10.413 -0.325 1.00 89.00 98 LYS A O 1
ATOM 783 N N . TYR A 1 99 ? -2.647 -8.449 0.762 1.00 87.25 99 TYR A N 1
ATOM 784 C CA . TYR A 1 99 ? -3.178 -7.626 -0.327 1.00 87.25 99 TYR A CA 1
ATOM 785 C C . TYR A 1 99 ? -2.064 -6.991 -1.160 1.00 87.25 99 TYR A C 1
ATOM 787 O O . TYR A 1 99 ? -2.214 -6.803 -2.364 1.00 87.25 99 TYR A O 1
ATOM 795 N N . PHE A 1 100 ? -0.933 -6.693 -0.524 1.00 88.75 100 PHE A N 1
ATOM 796 C CA . PHE A 1 100 ? 0.193 -5.993 -1.122 1.00 88.75 100 PHE A CA 1
ATOM 797 C C . PHE A 1 100 ? 1.502 -6.768 -0.872 1.00 88.75 100 PHE A C 1
ATOM 799 O O . PHE A 1 100 ? 2.312 -6.364 -0.041 1.00 88.75 100 PHE A O 1
ATOM 806 N N . PRO A 1 101 ? 1.736 -7.900 -1.562 1.00 85.81 101 PRO A N 1
ATOM 807 C CA . PRO A 1 101 ? 2.853 -8.797 -1.247 1.00 85.81 101 PRO A CA 1
ATOM 808 C C . PR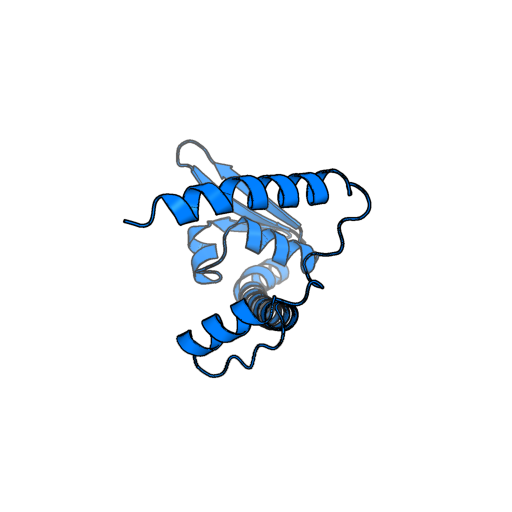O A 1 101 ? 4.236 -8.235 -1.601 1.00 85.81 101 PRO A C 1
ATOM 810 O O . PRO A 1 101 ? 5.230 -8.656 -1.019 1.00 85.81 101 PRO A O 1
ATOM 813 N N . LYS A 1 102 ? 4.309 -7.307 -2.563 1.00 84.88 102 LYS A N 1
ATOM 814 C CA . LYS A 1 102 ? 5.561 -6.724 -3.081 1.00 84.88 102 LYS A CA 1
ATOM 815 C C . LYS A 1 102 ? 5.733 -5.236 -2.750 1.00 84.88 102 LYS A C 1
ATOM 817 O O . LYS A 1 102 ? 6.621 -4.608 -3.311 1.00 84.88 102 LYS A O 1
ATOM 822 N N . LEU A 1 103 ? 4.843 -4.661 -1.942 1.00 81.06 103 LEU A N 1
ATOM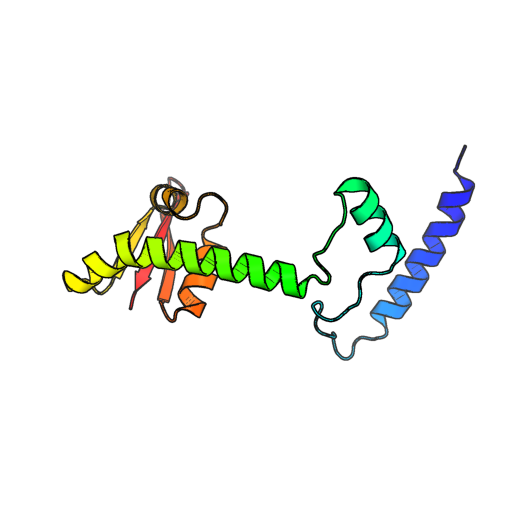 823 C CA . LEU A 1 103 ? 4.854 -3.232 -1.620 1.00 81.06 103 LEU A CA 1
ATOM 824 C C . LEU A 1 103 ? 5.122 -3.049 -0.134 1.00 81.06 103 LEU A C 1
ATOM 826 O O . LEU A 1 103 ? 4.581 -3.785 0.698 1.00 81.06 103 LEU A O 1
ATOM 830 N N . ASP A 1 104 ? 5.917 -2.036 0.180 1.00 85.31 104 ASP A N 1
ATOM 831 C CA . ASP A 1 104 ? 6.261 -1.716 1.555 1.00 85.31 104 ASP A CA 1
ATOM 832 C C . ASP A 1 104 ? 5.185 -0.852 2.221 1.00 85.31 104 ASP A C 1
ATOM 834 O O . ASP A 1 104 ? 4.300 -0.274 1.580 1.00 85.31 104 ASP A O 1
ATOM 838 N N . SER A 1 105 ? 5.262 -0.725 3.549 1.00 82.56 105 SER A N 1
ATOM 839 C CA . SER A 1 105 ? 4.324 0.102 4.319 1.00 82.56 105 SER A CA 1
ATOM 840 C C . SER A 1 105 ? 4.353 1.577 3.892 1.00 82.56 105 SER A C 1
ATOM 842 O O . SER A 1 105 ? 3.343 2.269 4.034 1.00 82.56 105 SER A O 1
ATOM 844 N N . SER A 1 106 ? 5.474 2.049 3.331 1.00 84.94 106 SER A N 1
ATOM 845 C CA . SER A 1 106 ? 5.596 3.378 2.722 1.00 84.94 106 SER A CA 1
ATOM 846 C C . SER A 1 106 ? 4.807 3.492 1.419 1.00 84.94 106 SER A C 1
ATOM 848 O O . SER A 1 106 ? 3.976 4.387 1.299 1.00 84.94 106 SER A O 1
ATOM 850 N N . ASP A 1 107 ? 4.970 2.547 0.488 1.00 86.00 107 ASP A N 1
ATOM 851 C CA . ASP A 1 107 ? 4.254 2.575 -0.793 1.00 86.00 107 ASP A CA 1
ATOM 852 C C . ASP A 1 107 ? 2.736 2.570 -0.587 1.00 86.00 107 ASP A C 1
ATOM 854 O O . ASP A 1 107 ? 1.987 3.276 -1.264 1.00 86.00 107 ASP A O 1
ATOM 858 N N . VAL A 1 108 ? 2.264 1.787 0.387 1.00 86.62 108 VAL A N 1
ATOM 859 C CA . VAL A 1 108 ? 0.836 1.711 0.706 1.00 86.62 108 VAL A CA 1
ATOM 860 C C . VAL A 1 108 ? 0.317 3.031 1.287 1.00 86.62 108 VAL A C 1
ATOM 862 O O . VAL A 1 108 ? -0.830 3.398 1.019 1.00 86.62 108 VAL A O 1
ATOM 865 N N . LYS A 1 109 ? 1.137 3.790 2.030 1.00 88.25 109 LYS A N 1
ATOM 866 C CA . LYS A 1 109 ? 0.765 5.156 2.440 1.00 88.25 109 LYS A CA 1
ATOM 867 C C . LYS A 1 109 ? 0.649 6.077 1.243 1.00 88.25 109 LYS A C 1
ATOM 869 O O . LYS A 1 109 ? -0.331 6.810 1.173 1.00 88.25 109 LYS A O 1
ATOM 874 N N . ASP A 1 110 ? 1.595 6.017 0.315 1.00 88.56 110 ASP A N 1
ATOM 875 C CA . ASP A 1 110 ? 1.594 6.887 -0.861 1.00 88.56 110 ASP A CA 1
ATOM 876 C C . ASP A 1 110 ? 0.366 6.619 -1.739 1.00 88.56 110 ASP A C 1
ATOM 878 O O . ASP A 1 110 ? -0.263 7.546 -2.253 1.00 88.56 110 ASP A O 1
ATOM 882 N N . ILE A 1 111 ? -0.034 5.351 -1.878 1.00 87.56 111 ILE A N 1
ATOM 883 C CA . ILE A 1 111 ? -1.282 4.970 -2.555 1.00 87.56 111 ILE A CA 1
ATOM 884 C C . ILE A 1 111 ? -2.499 5.500 -1.778 1.00 87.56 111 ILE A C 1
ATOM 886 O O . ILE A 1 111 ? -3.377 6.133 -2.366 1.00 87.56 111 ILE A O 1
ATOM 890 N N . ALA A 1 112 ? -2.546 5.310 -0.455 1.00 88.38 112 ALA A N 1
ATOM 891 C CA . ALA A 1 112 ? -3.652 5.793 0.374 1.00 88.38 112 ALA A CA 1
ATOM 892 C C . ALA A 1 112 ? -3.817 7.317 0.294 1.00 88.38 112 ALA A C 1
ATOM 894 O O . ALA A 1 112 ? -4.931 7.824 0.145 1.00 88.38 112 ALA A O 1
ATOM 895 N N . GLN A 1 113 ? -2.704 8.047 0.332 1.00 88.12 113 GLN A N 1
ATOM 896 C CA . GLN A 1 113 ? -2.669 9.501 0.288 1.00 88.12 113 GLN A CA 1
ATOM 897 C C . GLN A 1 113 ? -3.137 10.026 -1.076 1.00 88.12 113 GLN A C 1
ATOM 899 O O . GLN A 1 113 ? -3.947 10.954 -1.122 1.00 88.12 113 GLN A O 1
ATOM 904 N N . ARG A 1 114 ? -2.744 9.367 -2.179 1.00 87.88 114 ARG A N 1
ATOM 905 C CA . ARG A 1 114 ? -3.279 9.632 -3.529 1.00 87.88 114 ARG A CA 1
ATOM 906 C C . ARG A 1 114 ? -4.796 9.444 -3.604 1.00 87.88 114 ARG A C 1
ATOM 908 O O . ARG A 1 114 ? -5.481 10.217 -4.269 1.00 87.88 114 ARG A O 1
ATOM 915 N N . LYS A 1 115 ? -5.343 8.473 -2.871 1.00 87.12 115 LYS A N 1
ATOM 916 C CA . LYS A 1 115 ? -6.791 8.207 -2.780 1.00 87.12 115 LYS A CA 1
ATOM 917 C C . LYS A 1 115 ? -7.497 9.030 -1.692 1.00 87.12 115 LYS A C 1
ATOM 919 O O . LYS A 1 115 ? -8.637 8.735 -1.349 1.00 87.12 115 LYS A O 1
ATOM 924 N N . LYS A 1 116 ? -6.844 10.077 -1.166 1.00 89.12 116 LYS A N 1
ATOM 925 C CA . LYS A 1 116 ? -7.355 10.985 -0.119 1.00 89.12 116 LYS A CA 1
ATOM 926 C C . LYS A 1 116 ? -7.687 10.295 1.213 1.00 89.12 116 LYS A C 1
ATOM 928 O O . LYS A 1 116 ? -8.434 10.840 2.021 1.00 89.12 116 LYS A O 1
ATOM 933 N N . VAL A 1 117 ? -7.096 9.131 1.481 1.00 88.94 117 VAL A N 1
ATOM 934 C CA . VAL A 1 117 ? -7.216 8.413 2.756 1.00 88.94 117 VAL A CA 1
ATOM 935 C C . VAL A 1 117 ? -5.991 8.709 3.616 1.00 88.94 117 VAL A C 1
ATOM 937 O O . VAL A 1 117 ? -4.848 8.552 3.190 1.00 88.94 117 VAL A O 1
ATOM 940 N N . LYS A 1 118 ? -6.207 9.125 4.867 1.00 89.69 118 LYS A N 1
ATOM 941 C CA . LYS A 1 118 ? -5.111 9.414 5.801 1.00 89.69 118 LYS A CA 1
ATOM 942 C C . LYS A 1 118 ? -4.570 8.103 6.370 1.00 89.69 118 LYS A C 1
ATOM 944 O O . LYS A 1 118 ? -5.284 7.430 7.116 1.00 89.69 118 LYS A O 1
ATOM 949 N N . ALA A 1 119 ? -3.314 7.774 6.076 1.00 89.62 119 ALA A N 1
ATOM 950 C CA . ALA A 1 119 ? -2.618 6.601 6.607 1.00 89.62 119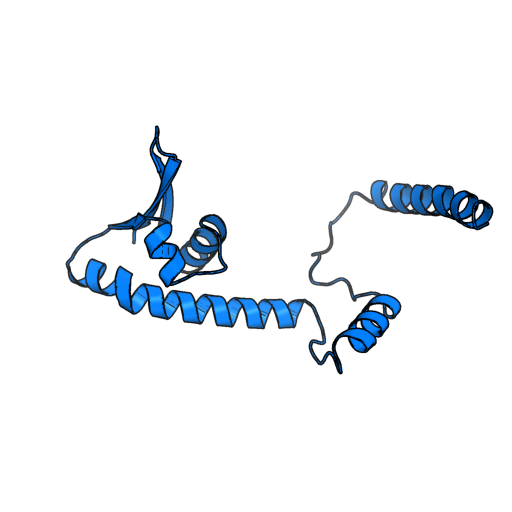 ALA A CA 1
ATOM 951 C C . ALA A 1 119 ? -1.503 7.007 7.591 1.00 89.62 119 ALA A C 1
ATOM 953 O O . ALA A 1 119 ? -0.724 7.919 7.326 1.00 89.62 119 ALA A O 1
ATOM 954 N N . LYS A 1 120 ? -1.416 6.332 8.742 1.00 87.50 120 LYS A N 1
ATOM 955 C CA . LYS A 1 120 ? -0.364 6.529 9.756 1.00 87.50 120 LYS A CA 1
ATOM 956 C C . LYS A 1 120 ? 0.247 5.184 10.134 1.00 87.50 120 LYS A C 1
ATOM 958 O O . LYS A 1 120 ? -0.502 4.266 10.454 1.00 87.50 120 LYS A O 1
ATOM 963 N N . THR A 1 121 ? 1.576 5.080 10.160 1.00 87.19 121 THR A N 1
ATOM 964 C CA . THR A 1 121 ? 2.253 3.912 10.758 1.00 87.19 121 THR A CA 1
ATOM 965 C C . THR A 1 121 ? 2.536 4.186 12.220 1.00 87.19 121 THR A C 1
ATOM 967 O O . THR A 1 121 ? 2.929 5.296 12.578 1.00 87.19 121 THR A O 1
ATOM 970 N N . LYS A 1 122 ? 2.363 3.168 13.052 1.00 85.38 122 LYS A N 1
ATOM 971 C CA . LYS A 1 122 ? 2.920 3.113 14.396 1.00 85.38 122 LYS A CA 1
ATOM 972 C C . LYS A 1 122 ? 3.709 1.825 14.538 1.00 85.38 122 LYS A C 1
ATOM 974 O O . LYS A 1 122 ? 3.174 0.761 14.241 1.00 85.38 122 LYS A O 1
ATOM 979 N N . VAL A 1 123 ? 4.942 1.935 15.005 1.00 83.62 123 VAL A N 1
ATOM 980 C CA . VAL A 1 123 ? 5.753 0.789 15.416 1.00 83.62 123 VAL A CA 1
ATOM 981 C C . VAL A 1 123 ? 5.550 0.627 16.916 1.00 83.62 123 VAL A C 1
ATOM 983 O O . VAL A 1 123 ? 5.718 1.595 17.656 1.00 83.62 123 VAL A O 1
ATOM 986 N N . SER A 1 124 ? 5.099 -0.545 17.363 1.00 76.44 124 SER A N 1
ATOM 987 C CA . SER A 1 124 ? 5.013 -0.846 18.793 1.00 76.44 124 SER A CA 1
ATOM 988 C C . SER A 1 124 ? 6.258 -1.603 19.248 1.00 76.44 124 SER A C 1
ATOM 990 O O . SER A 1 124 ? 6.535 -2.698 18.752 1.00 76.44 124 SER A O 1
ATOM 992 N N . GLU A 1 125 ? 6.973 -1.041 20.215 1.00 72.62 125 GLU A N 1
ATOM 993 C CA . GLU A 1 125 ? 8.040 -1.713 20.962 1.00 72.62 125 GLU A CA 1
ATOM 994 C C . GLU A 1 125 ? 7.436 -2.653 22.026 1.00 72.62 125 GLU A C 1
ATOM 996 O O . GLU A 1 125 ? 6.317 -2.397 22.484 1.00 72.62 125 GLU A O 1
ATOM 1001 N N . PRO A 1 126 ? 8.107 -3.756 22.420 1.00 65.56 126 PRO A N 1
ATOM 1002 C CA . PRO A 1 126 ? 9.487 -4.152 22.098 1.00 65.56 126 PRO A CA 1
ATOM 1003 C C . PRO A 1 126 ? 9.635 -5.049 20.852 1.00 65.56 126 PRO A C 1
ATOM 1005 O O . PRO A 1 126 ? 10.748 -5.339 20.433 1.00 65.56 126 PRO A O 1
ATOM 1008 N N . TRP A 1 127 ? 8.530 -5.484 20.239 1.00 75.62 127 TRP A N 1
ATOM 1009 C CA . TRP A 1 127 ? 8.536 -6.514 19.184 1.00 75.62 127 TRP A CA 1
ATOM 1010 C C . TRP A 1 127 ? 8.633 -5.973 17.749 1.00 75.62 127 TRP A C 1
ATOM 1012 O O . TRP A 1 127 ? 8.552 -6.747 16.799 1.00 75.62 127 TRP A O 1
ATOM 1022 N N . GLY A 1 128 ? 8.743 -4.652 17.569 1.00 75.81 128 GLY A N 1
ATOM 1023 C CA . GLY A 1 128 ? 8.851 -4.031 16.244 1.00 75.81 128 GLY A CA 1
ATOM 1024 C C . GLY A 1 128 ? 7.626 -4.253 15.349 1.00 75.81 128 GLY A C 1
ATOM 1025 O O . GLY A 1 128 ? 7.731 -4.184 14.127 1.00 75.81 128 GLY A O 1
ATOM 1026 N N . ILE A 1 129 ? 6.455 -4.543 15.928 1.00 78.50 129 ILE A N 1
ATOM 1027 C CA . ILE A 1 129 ? 5.238 -4.762 15.141 1.00 78.50 129 ILE A CA 1
ATOM 1028 C C . ILE A 1 129 ? 4.799 -3.411 14.587 1.00 78.50 129 ILE A C 1
ATOM 1030 O O . ILE A 1 129 ? 4.313 -2.549 15.326 1.00 78.50 129 ILE A O 1
ATOM 1034 N N . GLU A 1 130 ? 4.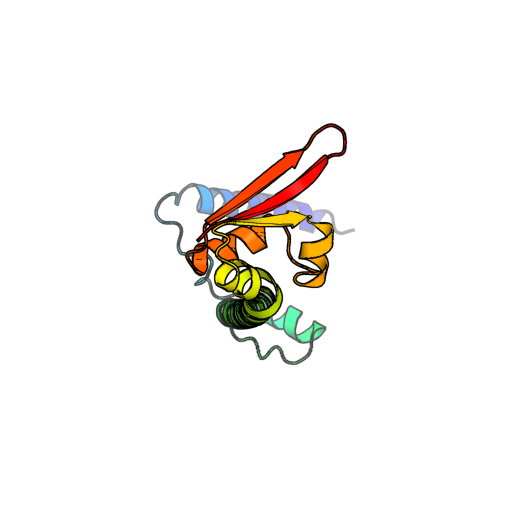946 -3.216 13.278 1.00 84.00 130 GLU A N 1
ATOM 1035 C CA . GLU A 1 130 ? 4.364 -2.045 12.642 1.00 84.00 130 GLU A CA 1
ATOM 1036 C C . GLU A 1 130 ? 2.886 -2.279 12.314 1.00 84.00 130 GLU A C 1
ATOM 1038 O O . GLU A 1 130 ? 2.459 -3.296 11.754 1.00 84.00 130 GLU A O 1
ATOM 1043 N N . THR A 1 131 ? 2.090 -1.281 12.669 1.00 86.94 131 THR A N 1
ATOM 1044 C CA . THR A 1 131 ? 0.661 -1.217 12.406 1.00 86.94 131 THR A CA 1
ATOM 1045 C C . THR A 1 131 ? 0.362 -0.005 11.551 1.00 86.94 131 THR A C 1
ATOM 1047 O O . THR A 1 131 ? 0.815 1.109 11.825 1.00 86.94 131 THR A O 1
ATOM 1050 N N . LEU A 1 132 ? -0.432 -0.214 10.508 1.00 88.12 132 LEU A N 1
ATOM 1051 C CA . LEU A 1 132 ? -0.898 0.835 9.621 1.00 88.12 132 LEU A CA 1
ATOM 1052 C C . LEU A 1 132 ? -2.347 1.167 9.979 1.00 88.12 132 LEU A C 1
ATOM 1054 O O . LEU A 1 132 ? -3.229 0.307 10.004 1.00 88.12 132 LEU A O 1
ATOM 1058 N N . THR A 1 133 ? -2.590 2.428 10.317 1.00 90.31 133 THR A N 1
ATOM 1059 C CA . THR A 1 133 ? -3.919 2.945 10.635 1.00 90.31 133 THR A CA 1
ATOM 1060 C C . THR A 1 133 ? -4.403 3.830 9.501 1.00 90.31 133 THR A C 1
ATOM 1062 O O . THR A 1 133 ? -3.807 4.871 9.236 1.00 90.31 133 THR A O 1
ATOM 1065 N N . PHE A 1 134 ? -5.513 3.444 8.884 1.00 88.94 134 PHE A N 1
ATOM 1066 C CA . PHE A 1 134 ? -6.232 4.221 7.882 1.00 88.94 134 PHE A CA 1
ATOM 1067 C C . PHE A 1 134 ? -7.381 4.985 8.539 1.00 88.94 134 PHE A C 1
ATOM 1069 O O . PHE A 1 134 ? -8.035 4.464 9.446 1.00 88.94 134 PHE A O 1
ATOM 1076 N N . SER A 1 135 ? -7.624 6.209 8.087 1.00 88.00 135 SER A N 1
ATOM 1077 C CA . SER A 1 135 ? -8.724 7.072 8.527 1.00 88.00 135 SER A CA 1
ATOM 1078 C C . SER A 1 135 ? -9.294 7.857 7.351 1.00 88.00 135 SER A C 1
ATOM 1080 O O . SER A 1 135 ? -8.531 8.278 6.475 1.00 88.00 135 SER A O 1
ATOM 1082 N N . TRP A 1 136 ? -10.612 8.032 7.354 1.00 86.31 136 TRP A N 1
ATOM 1083 C CA . TRP A 1 136 ? -11.403 8.710 6.329 1.00 86.31 136 TRP A CA 1
ATOM 1084 C C . TRP A 1 136 ? -12.427 9.635 6.983 1.00 86.31 136 TRP A C 1
ATOM 1086 O O . TRP A 1 136 ? -12.885 9.314 8.108 1.00 86.31 136 TRP A O 1
#

Organism: NCBI:txid327968

Foldseek 3Di:
DCPVVVVVVPVVVVVVVVVVVVPPDDDDDPQPDQDPPVVVVVVCVVPPHDPVRGPVSVVVVVVVVLVVLVVVCCVPFVVVCVVVVHQKDKDWVVRVCVSVVPDDPVRVCVSCVVVVWHWDWDQDPDVRTIMIMIGD

Sequence (136 aa):
MNRDLTRALIPLLSQHQLVLRKRKRSVPDAASVPIPALVAERVSEFLGHNDLATGAELTKIKERAQDQLWEKFFAAVLRPRAEAGRRRAKLNICDLKKYFPKLDSSDVKDIAQRKKVKAKTKVSEPWGIETLTFSW